Protein AF-A0A317I792-F1 (afdb_monomer_lite)

pLDDT: mean 91.84, std 7.08, range [48.06, 98.19]

Sequence (158 aa):
PFDAKKAPSPDLCFLKFVETANNATTLDQVLPYLPYAQQRVIKEEQQRWSPQSAAETRAQHLKLNPSITADALEFFSEAPYVRELNSLKDISGKIMRVRSIKYTGPNTAVLDVATRNNCRMNGEDYPYSTADVELLGQGNFWMFDKYRDSSMHYKAPQ

Foldseek 3Di:
DFACVQADDQQVLVVVLLVQLQPDPWLVSNLVQADPVVSVVLVVQLVPDDLVVLVVQLVVCCVVPVPDDPVNSCLSSDRSGVNVSVVSNVVSQFFDGWDDWADPDRFKIKTWTKTADADDDPNAGQGIFIKIWMWGG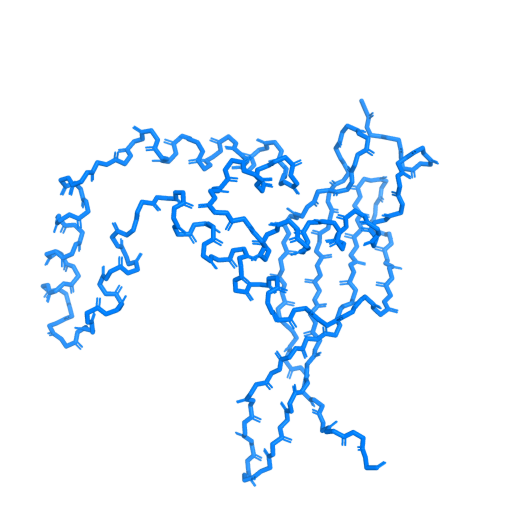DDRYTHTYDIGTDPDTHHDDD

Radius of gyration: 18.28 Å; chains: 1; bounding box: 42×47×41 Å

Structure (mmCIF, N/CA/C/O backbone):
data_AF-A0A317I792-F1
#
_entry.id   AF-A0A317I792-F1
#
loop_
_atom_site.group_PDB
_atom_site.id
_atom_site.type_symbol
_atom_site.label_atom_id
_atom_site.label_alt_id
_atom_site.label_comp_id
_atom_site.label_asym_id
_atom_site.label_entity_id
_atom_site.label_seq_id
_atom_site.pdbx_PDB_ins_code
_atom_site.Cartn_x
_atom_site.Cartn_y
_atom_site.Cartn_z
_atom_site.occupancy
_atom_site.B_iso_or_equiv
_atom_site.auth_seq_id
_atom_site.auth_comp_id
_atom_site.auth_asym_id
_atom_site.auth_atom_id
_atom_site.pdbx_PDB_model_num
ATOM 1 N N . PRO A 1 1 ? -9.572 17.309 12.682 1.00 71.94 1 PRO A N 1
ATOM 2 C CA . PRO A 1 1 ? -9.029 16.339 13.664 1.00 71.94 1 PRO A CA 1
ATOM 3 C C . PRO A 1 1 ? -9.696 14.984 13.415 1.00 71.94 1 PRO A C 1
ATOM 5 O O . PRO A 1 1 ? -10.876 14.996 13.079 1.00 71.94 1 PRO A O 1
ATOM 8 N N . PHE A 1 2 ? -8.966 13.869 13.502 1.00 86.38 2 PHE A N 1
ATOM 9 C CA . PHE A 1 2 ? -9.560 12.533 13.377 1.00 86.38 2 PHE A CA 1
ATOM 10 C C . PHE A 1 2 ? -10.335 12.183 14.654 1.00 86.38 2 PHE A C 1
ATOM 12 O O . PHE A 1 2 ? -9.857 12.463 15.752 1.00 86.38 2 PHE A O 1
ATOM 19 N N . ASP A 1 3 ? -11.526 11.601 14.507 1.00 84.56 3 ASP A N 1
ATOM 20 C CA . ASP A 1 3 ? -12.351 11.131 15.624 1.00 84.56 3 ASP A CA 1
ATOM 21 C C . ASP A 1 3 ? -12.569 9.619 15.500 1.00 84.56 3 ASP A C 1
ATOM 23 O O . ASP A 1 3 ? -13.480 9.153 14.812 1.00 84.56 3 ASP A O 1
ATOM 27 N N . ALA A 1 4 ? -11.722 8.853 16.191 1.00 82.12 4 ALA A N 1
ATOM 28 C CA 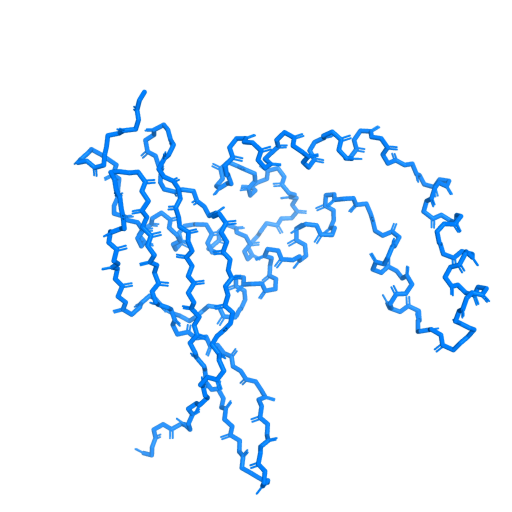. ALA A 1 4 ? -11.731 7.392 16.162 1.00 82.12 4 ALA A CA 1
ATOM 29 C C . ALA A 1 4 ? -13.071 6.775 16.594 1.00 82.12 4 ALA A C 1
ATOM 31 O O . ALA A 1 4 ? -13.377 5.657 16.192 1.00 82.12 4 ALA A O 1
ATOM 32 N N . LYS A 1 5 ? -13.870 7.483 17.407 1.00 82.81 5 LYS A N 1
ATOM 33 C CA . LYS A 1 5 ? -15.168 6.985 17.890 1.00 82.81 5 LYS A CA 1
ATOM 34 C C . LYS A 1 5 ? -16.278 7.136 16.854 1.00 82.81 5 LYS A C 1
ATOM 36 O O . LYS A 1 5 ? -17.288 6.448 16.954 1.00 82.81 5 LYS A O 1
ATOM 41 N N . LYS A 1 6 ? -16.119 8.067 15.909 1.00 87.88 6 LYS A N 1
ATOM 42 C CA . LYS A 1 6 ? -17.096 8.340 14.844 1.00 87.88 6 LYS A CA 1
ATOM 43 C C . LYS A 1 6 ? -16.704 7.724 13.507 1.00 87.88 6 LYS A C 1
ATOM 45 O O . LYS A 1 6 ? -17.570 7.545 12.656 1.00 87.88 6 LYS A O 1
ATOM 50 N N . ALA A 1 7 ? -15.420 7.437 13.309 1.00 90.25 7 ALA A N 1
ATOM 51 C CA . ALA A 1 7 ? -14.948 6.724 12.134 1.00 90.25 7 ALA A CA 1
ATOM 52 C C . ALA A 1 7 ? -15.475 5.274 12.126 1.00 90.25 7 ALA A C 1
ATOM 54 O O . ALA A 1 7 ? -15.637 4.679 13.196 1.00 90.25 7 ALA A O 1
ATOM 55 N N . PRO A 1 8 ? -15.701 4.671 10.943 1.00 93.69 8 PRO A N 1
ATOM 56 C CA . PRO A 1 8 ? -15.876 3.226 10.839 1.00 93.69 8 PRO A CA 1
ATOM 57 C C . PRO A 1 8 ? -14.688 2.484 11.465 1.00 93.69 8 PRO A C 1
ATOM 59 O O . PRO A 1 8 ? -13.599 3.048 11.625 1.00 93.69 8 PRO A O 1
ATOM 62 N N . SER A 1 9 ? -14.878 1.214 11.820 1.00 94.94 9 SER A N 1
ATOM 63 C CA . SER A 1 9 ? -13.792 0.423 12.394 1.00 94.94 9 SER A CA 1
ATOM 64 C C . SER A 1 9 ? -12.630 0.255 11.393 1.00 94.94 9 SER A C 1
ATOM 66 O O . SER A 1 9 ? -12.854 0.263 10.176 1.00 94.94 9 SER A O 1
ATOM 68 N N . PRO A 1 10 ? -11.377 0.130 11.874 1.00 96.19 10 PRO A N 1
ATOM 69 C CA . PRO A 1 10 ? -10.206 0.083 10.999 1.00 96.19 10 PRO A CA 1
ATOM 70 C C . PRO A 1 10 ? -10.244 -1.051 9.965 1.00 96.19 10 PRO A C 1
ATOM 72 O O . PRO A 1 10 ? -9.851 -0.854 8.818 1.00 96.19 10 PRO A O 1
ATOM 75 N N . ASP A 1 11 ? -10.763 -2.218 10.343 1.00 97.25 11 ASP A N 1
ATOM 76 C CA . ASP A 1 11 ? -10.932 -3.379 9.468 1.00 97.25 11 ASP A CA 1
ATOM 77 C C . ASP A 1 11 ? -11.923 -3.119 8.326 1.00 97.25 11 ASP A C 1
ATOM 79 O O . ASP A 1 11 ? -11.629 -3.469 7.186 1.00 97.25 11 ASP A O 1
ATOM 83 N N . LEU A 1 12 ? -13.050 -2.447 8.585 1.00 96.62 12 LEU A N 1
ATOM 84 C CA . LEU A 1 12 ? -14.022 -2.102 7.542 1.00 96.62 12 LEU A CA 1
ATOM 85 C C . LEU A 1 12 ? -13.431 -1.123 6.523 1.00 96.62 12 LEU A C 1
ATOM 87 O O . LEU A 1 12 ? -13.611 -1.296 5.316 1.00 96.62 12 LEU A O 1
ATOM 91 N N . CYS A 1 13 ? -12.704 -0.105 6.993 1.00 96.94 13 CYS A N 1
ATOM 92 C CA . CYS A 1 13 ? -11.995 0.818 6.107 1.00 96.94 13 CYS A CA 1
ATOM 93 C C . CYS A 1 13 ? -10.932 0.092 5.273 1.00 96.94 13 CYS A C 1
ATOM 95 O O . CYS A 1 13 ? -10.852 0.306 4.063 1.00 96.94 13 CYS A O 1
ATOM 97 N N . PHE A 1 14 ? -10.154 -0.791 5.901 1.00 97.81 14 PHE A N 1
ATOM 98 C CA . PHE A 1 14 ? -9.110 -1.548 5.222 1.00 97.81 14 PHE A CA 1
ATOM 99 C C . PHE A 1 14 ? -9.664 -2.531 4.186 1.00 97.81 14 PHE A C 1
ATOM 101 O O . PHE A 1 14 ? -9.155 -2.585 3.073 1.00 97.81 14 PHE A O 1
ATOM 108 N N . LEU A 1 15 ? -10.736 -3.266 4.493 1.00 97.62 15 LEU A N 1
ATOM 109 C CA . LEU A 1 15 ? -11.365 -4.171 3.527 1.00 97.62 15 LEU A CA 1
ATOM 110 C C . LEU A 1 15 ? -11.906 -3.414 2.311 1.00 97.62 15 LEU A C 1
ATOM 112 O O . LEU A 1 15 ? -11.781 -3.895 1.187 1.00 97.62 15 LEU A O 1
ATOM 116 N N . LYS A 1 16 ? -12.428 -2.199 2.513 1.00 97.38 16 LYS A N 1
ATOM 117 C CA . LYS A 1 16 ? -12.850 -1.336 1.407 1.00 97.38 16 LYS A CA 1
ATOM 118 C C . LYS A 1 16 ? -11.672 -0.843 0.562 1.00 97.38 16 LYS A C 1
ATOM 120 O O . LYS A 1 16 ? -11.794 -0.761 -0.660 1.00 97.38 16 LYS A O 1
ATOM 125 N N . PHE A 1 17 ? -10.530 -0.553 1.189 1.00 97.88 17 PHE A N 1
ATOM 126 C CA . PHE A 1 17 ? -9.278 -0.302 0.473 1.00 97.88 17 PHE A CA 1
ATOM 127 C C . PHE A 1 17 ? -8.866 -1.523 -0.362 1.00 97.88 17 PHE A C 1
ATOM 129 O O . PHE A 1 17 ? -8.642 -1.364 -1.556 1.00 97.88 17 PHE A O 1
ATOM 136 N N . VAL A 1 18 ? -8.837 -2.726 0.225 1.00 98.19 18 VAL A N 1
ATOM 137 C CA . VAL A 1 18 ? -8.456 -3.972 -0.468 1.00 98.19 18 VAL A CA 1
ATOM 138 C C . VAL A 1 18 ? -9.360 -4.228 -1.673 1.00 98.19 18 VAL A C 1
ATOM 140 O O . VAL A 1 18 ? -8.875 -4.503 -2.770 1.00 98.19 18 VAL A O 1
ATOM 143 N N . GLU A 1 19 ? -10.677 -4.100 -1.498 1.00 98.12 19 GLU A N 1
ATOM 144 C CA . GLU A 1 19 ? -11.651 -4.229 -2.584 1.00 98.12 19 GLU A CA 1
ATOM 145 C C . GLU A 1 19 ? -11.408 -3.189 -3.684 1.00 98.12 19 GLU A C 1
ATOM 147 O O . GLU A 1 19 ? -11.362 -3.534 -4.867 1.00 98.12 19 GLU A O 1
ATOM 152 N N . THR A 1 20 ? -11.221 -1.922 -3.306 1.00 98.12 20 THR A N 1
ATOM 153 C CA . THR A 1 20 ? -10.991 -0.841 -4.269 1.00 98.12 20 THR A CA 1
ATOM 154 C C . THR A 1 20 ? -9.691 -1.060 -5.033 1.00 98.12 20 THR A C 1
ATOM 156 O O . THR A 1 20 ? -9.695 -0.987 -6.256 1.00 98.12 20 THR A O 1
ATOM 159 N N . ALA A 1 21 ? -8.592 -1.367 -4.343 1.00 97.81 21 ALA A N 1
ATOM 160 C CA . ALA A 1 21 ? -7.289 -1.593 -4.952 1.00 97.81 21 ALA A CA 1
ATOM 161 C C . ALA A 1 21 ? -7.329 -2.767 -5.939 1.00 97.81 21 ALA A C 1
ATOM 163 O O . ALA A 1 21 ? -6.916 -2.603 -7.085 1.00 97.81 21 ALA A O 1
ATOM 164 N N . ASN A 1 22 ? -7.912 -3.908 -5.554 1.00 97.50 22 ASN A N 1
ATOM 165 C CA . ASN A 1 22 ? -8.036 -5.075 -6.434 1.00 97.50 22 ASN A CA 1
ATOM 166 C C . ASN A 1 22 ? -8.783 -4.756 -7.741 1.00 97.50 22 ASN A C 1
ATOM 168 O O . ASN A 1 22 ? -8.387 -5.226 -8.810 1.00 97.50 22 ASN A O 1
ATOM 172 N N . ASN A 1 23 ? -9.821 -3.920 -7.668 1.00 97.94 23 ASN A N 1
ATOM 173 C CA . ASN A 1 23 ? -10.655 -3.555 -8.815 1.00 97.94 23 ASN A CA 1
ATOM 174 C C . ASN A 1 23 ? -10.194 -2.287 -9.549 1.00 97.94 23 ASN A C 1
ATOM 176 O O . ASN A 1 23 ? -10.723 -1.972 -10.615 1.00 97.94 23 ASN A O 1
ATOM 180 N N . ALA A 1 24 ? -9.224 -1.551 -9.006 1.00 97.88 24 ALA A N 1
ATOM 181 C CA . ALA A 1 24 ? -8.819 -0.275 -9.564 1.00 97.88 24 ALA A CA 1
ATOM 182 C C . ALA A 1 24 ? -8.121 -0.439 -10.921 1.00 97.88 24 ALA A C 1
ATOM 184 O O . ALA A 1 24 ? -7.232 -1.279 -11.111 1.00 97.88 24 ALA A O 1
ATOM 185 N N . THR A 1 25 ? -8.517 0.414 -11.860 1.00 97.19 25 THR A N 1
ATOM 186 C CA . THR A 1 25 ? -7.893 0.590 -13.175 1.00 97.19 25 THR A CA 1
ATOM 187 C C . THR A 1 25 ? -6.945 1.785 -13.196 1.00 97.19 25 THR A C 1
ATOM 189 O O . THR A 1 25 ? -6.092 1.869 -14.073 1.00 97.19 25 THR A O 1
ATOM 192 N N . THR A 1 26 ? -7.089 2.719 -12.251 1.00 96.88 26 THR A N 1
ATOM 193 C CA . THR A 1 26 ? -6.213 3.889 -12.108 1.00 96.88 26 THR A CA 1
ATOM 194 C C . THR A 1 26 ? -5.867 4.130 -10.643 1.00 96.88 26 THR A C 1
ATOM 196 O O . THR A 1 26 ? -6.648 3.809 -9.747 1.00 96.88 26 THR A O 1
ATOM 199 N N . LEU A 1 27 ? -4.705 4.742 -10.385 1.00 97.25 27 LEU A N 1
ATOM 200 C CA . LEU A 1 27 ? -4.301 5.061 -9.016 1.00 97.25 27 LEU A CA 1
ATOM 201 C C . LEU A 1 27 ? -5.260 6.058 -8.346 1.00 97.25 27 LEU A C 1
ATOM 203 O O . LEU A 1 27 ? -5.499 5.953 -7.147 1.00 97.25 27 LEU A O 1
ATOM 207 N N . ASP A 1 28 ? -5.867 6.976 -9.105 1.00 97.62 28 ASP A N 1
ATOM 208 C CA . ASP A 1 28 ? -6.804 7.974 -8.568 1.00 97.62 28 ASP A CA 1
ATOM 209 C C . ASP A 1 28 ? -8.015 7.352 -7.853 1.00 97.62 28 ASP A C 1
ATOM 211 O O . ASP A 1 28 ? -8.565 7.966 -6.941 1.00 97.62 28 ASP A O 1
ATOM 215 N N . GLN A 1 29 ? -8.408 6.124 -8.211 1.00 98.00 29 GLN A N 1
ATOM 216 C CA . GLN A 1 29 ? -9.463 5.382 -7.510 1.00 98.00 29 GLN A CA 1
ATOM 217 C C . GLN A 1 29 ? -9.025 4.925 -6.109 1.00 98.00 29 GLN A C 1
ATOM 219 O O . GLN A 1 29 ? -9.860 4.810 -5.212 1.00 98.00 29 GLN A O 1
ATOM 224 N N . VAL A 1 30 ? -7.725 4.687 -5.909 1.00 97.56 30 VAL A N 1
ATOM 225 C CA . VAL A 1 30 ? -7.142 4.167 -4.661 1.00 97.56 30 VAL A CA 1
ATOM 226 C C . VAL A 1 30 ? -6.588 5.285 -3.774 1.00 97.56 30 VAL A C 1
ATOM 228 O O . VAL A 1 30 ? -6.645 5.165 -2.552 1.00 97.56 30 VAL A O 1
ATOM 231 N N . LEU A 1 31 ? -6.118 6.399 -4.355 1.00 96.81 31 LEU A N 1
ATOM 232 C CA . LEU A 1 31 ? -5.547 7.536 -3.616 1.00 96.81 31 LEU A CA 1
ATOM 233 C C . LEU A 1 31 ? -6.362 7.978 -2.385 1.00 96.81 31 LEU A C 1
ATOM 235 O O . LEU A 1 31 ? -5.733 8.236 -1.359 1.00 96.81 31 LEU A O 1
ATOM 239 N N . PRO A 1 32 ? -7.712 8.049 -2.413 1.00 96.75 32 PRO A N 1
ATOM 240 C CA . PRO A 1 32 ? -8.501 8.468 -1.252 1.00 96.75 32 PRO A CA 1
ATOM 241 C C . PRO A 1 32 ? -8.346 7.585 -0.008 1.00 96.75 32 PRO A C 1
ATOM 243 O O . PRO A 1 32 ? -8.720 8.021 1.077 1.00 96.75 32 PRO A O 1
ATOM 246 N N . TYR A 1 33 ? -7.814 6.370 -0.160 1.00 97.19 33 TYR A N 1
ATOM 247 C CA . TYR A 1 33 ? -7.571 5.418 0.924 1.00 97.19 33 TYR A CA 1
ATOM 248 C C . TYR A 1 33 ? -6.136 5.473 1.467 1.00 97.19 33 TYR A C 1
ATOM 250 O O . TYR A 1 33 ? -5.812 4.734 2.395 1.00 97.19 33 TYR A O 1
ATOM 258 N N . LEU A 1 34 ? -5.282 6.336 0.910 1.00 97.56 34 LEU A N 1
ATOM 259 C CA . LEU A 1 34 ? -3.913 6.568 1.368 1.00 97.56 34 LEU A CA 1
ATOM 260 C C . LEU A 1 34 ? -3.829 7.862 2.199 1.00 97.56 34 LEU A C 1
ATOM 262 O O . LEU A 1 34 ? -4.599 8.798 1.960 1.00 97.56 34 LEU A O 1
ATOM 266 N N . PRO A 1 35 ? -2.870 7.987 3.132 1.00 97.25 35 PRO A N 1
ATOM 267 C CA . PRO A 1 35 ? -2.600 9.228 3.843 1.00 97.25 35 PRO A CA 1
ATOM 268 C C . PRO A 1 35 ? -2.336 10.415 2.907 1.00 97.25 35 PRO A C 1
ATOM 270 O O . PRO A 1 35 ? -1.618 10.293 1.915 1.00 97.25 35 PRO A O 1
ATOM 273 N N . TYR A 1 36 ? -2.816 11.611 3.265 1.00 95.81 36 TYR A N 1
ATOM 274 C CA . TYR A 1 36 ? -2.642 12.822 2.444 1.00 95.81 36 TYR A CA 1
ATOM 275 C C . TYR A 1 36 ? -1.180 13.141 2.109 1.00 95.81 36 TYR A C 1
ATOM 277 O O . TYR A 1 36 ? -0.883 13.635 1.021 1.00 95.81 36 TYR A O 1
ATOM 285 N N . ALA A 1 37 ? -0.260 12.858 3.035 1.00 96.00 37 ALA A N 1
ATOM 286 C CA . ALA A 1 37 ? 1.167 13.057 2.812 1.00 96.00 37 ALA A CA 1
ATOM 287 C C . ALA A 1 37 ? 1.695 12.145 1.693 1.00 96.00 37 ALA A C 1
ATOM 289 O O . ALA A 1 37 ? 2.393 12.630 0.805 1.00 96.00 37 ALA A O 1
ATOM 290 N N . GLN A 1 38 ? 1.307 10.866 1.695 1.00 96.56 38 GLN A N 1
ATOM 291 C CA . GLN A 1 38 ? 1.681 9.907 0.656 1.00 96.56 38 GLN A CA 1
ATOM 292 C C . GLN A 1 38 ? 1.050 10.282 -0.689 1.00 96.56 38 GLN A C 1
ATOM 294 O O . GLN A 1 38 ? 1.753 10.340 -1.694 1.00 96.56 38 GLN A O 1
ATOM 299 N N . GLN A 1 39 ? -0.238 10.652 -0.706 1.00 97.12 39 GLN A N 1
ATOM 300 C CA . GLN A 1 39 ? -0.900 11.130 -1.925 1.00 97.12 39 GLN A CA 1
ATOM 301 C C . GLN A 1 39 ? -0.155 12.312 -2.561 1.00 97.12 39 GLN A C 1
ATOM 303 O O . GLN A 1 39 ? -0.017 12.372 -3.781 1.00 97.12 39 GLN A O 1
ATOM 308 N N . ARG A 1 40 ? 0.315 13.267 -1.745 1.00 97.19 40 ARG A N 1
ATOM 309 C CA . ARG A 1 40 ? 1.082 14.421 -2.226 1.00 97.19 40 ARG A CA 1
ATOM 310 C C . ARG A 1 40 ? 2.413 13.991 -2.840 1.00 97.19 40 ARG A C 1
ATOM 312 O O . ARG A 1 40 ? 2.713 14.428 -3.944 1.00 97.19 40 ARG A O 1
ATOM 319 N N . VAL A 1 41 ? 3.166 13.123 -2.162 1.00 96.88 41 VAL A N 1
ATOM 320 C CA . VAL A 1 41 ? 4.455 12.617 -2.665 1.00 96.88 41 VAL A CA 1
ATOM 321 C C . VAL A 1 41 ? 4.276 11.918 -4.012 1.00 96.88 41 VAL A C 1
ATOM 323 O O . VAL A 1 41 ? 4.951 12.278 -4.971 1.00 96.88 41 VAL A O 1
ATOM 326 N N . ILE A 1 42 ? 3.309 11.005 -4.130 1.00 96.06 42 ILE A N 1
ATOM 327 C CA . ILE A 1 42 ? 3.068 10.272 -5.383 1.00 96.06 42 ILE A CA 1
ATOM 328 C C . ILE A 1 42 ? 2.676 11.225 -6.524 1.00 96.06 42 ILE A C 1
ATOM 330 O O . ILE A 1 42 ? 3.154 11.088 -7.650 1.00 96.06 42 ILE A O 1
ATOM 334 N N . LYS A 1 43 ? 1.831 12.226 -6.242 1.00 96.69 43 LYS A N 1
ATOM 335 C CA . LYS A 1 43 ? 1.447 13.255 -7.224 1.00 96.69 43 LYS A CA 1
ATOM 336 C C . LYS A 1 43 ? 2.641 14.084 -7.686 1.00 96.69 43 LYS A C 1
ATOM 338 O O . LYS A 1 43 ? 2.779 14.330 -8.881 1.00 96.69 43 LYS A O 1
ATO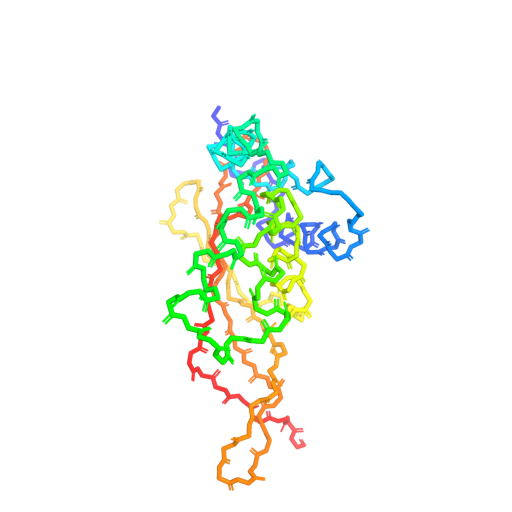M 343 N N . GLU A 1 44 ? 3.499 14.507 -6.763 1.00 96.12 44 GLU A N 1
ATOM 344 C CA . GLU A 1 44 ? 4.709 15.268 -7.084 1.00 96.12 44 GLU A CA 1
ATOM 345 C C . GLU A 1 44 ? 5.701 14.436 -7.908 1.00 96.12 44 GLU A C 1
ATOM 347 O O . GLU A 1 44 ? 6.260 14.942 -8.881 1.00 96.12 44 GLU A O 1
ATOM 352 N N . GLU A 1 45 ? 5.891 13.156 -7.573 1.00 93.31 45 GLU A N 1
ATOM 353 C CA . GLU A 1 45 ? 6.714 12.236 -8.366 1.00 93.31 45 GLU A CA 1
ATOM 354 C C . GLU A 1 45 ? 6.162 12.070 -9.782 1.00 93.31 45 GLU A C 1
ATOM 356 O O . GLU A 1 45 ? 6.905 12.196 -10.756 1.00 93.31 45 GLU A O 1
ATOM 361 N N . GLN A 1 46 ? 4.852 11.849 -9.913 1.00 94.00 46 GLN A N 1
ATOM 362 C CA . GLN A 1 46 ? 4.201 11.690 -11.210 1.00 94.00 46 GLN A CA 1
ATOM 363 C C . GLN A 1 46 ? 4.318 12.943 -12.083 1.00 94.00 46 GLN A C 1
ATOM 365 O O . GLN A 1 46 ? 4.502 12.824 -13.291 1.00 94.00 46 GLN A O 1
ATOM 370 N N . GLN A 1 47 ? 4.230 14.139 -11.494 1.00 93.62 47 GLN A N 1
ATOM 371 C CA . GLN A 1 47 ? 4.394 15.402 -12.222 1.00 93.62 47 GLN A CA 1
ATOM 372 C C . GLN A 1 47 ? 5.820 15.611 -12.741 1.00 93.62 47 GLN A C 1
ATOM 374 O O . GLN A 1 47 ? 6.008 16.267 -13.763 1.00 93.62 47 GLN A O 1
ATOM 379 N N . ARG A 1 48 ? 6.824 15.079 -12.037 1.00 91.00 48 ARG A N 1
ATOM 380 C CA . ARG A 1 48 ? 8.236 15.165 -12.437 1.00 91.00 48 ARG A CA 1
ATOM 381 C C . ARG A 1 48 ? 8.643 14.065 -13.413 1.00 91.00 48 ARG A C 1
ATOM 383 O O . ARG A 1 48 ? 9.678 14.191 -14.065 1.00 91.00 48 ARG A O 1
ATOM 390 N N . TRP A 1 49 ? 7.869 12.987 -13.497 1.00 91.44 49 TRP A N 1
ATOM 391 C CA . TRP A 1 49 ? 8.161 11.870 -14.382 1.00 91.44 49 TRP A CA 1
ATOM 392 C C . TRP A 1 49 ? 7.985 12.261 -15.852 1.00 91.44 49 TRP A C 1
ATOM 394 O O . TRP A 1 49 ? 7.009 12.907 -16.232 1.00 91.44 49 TRP A O 1
ATOM 404 N N . SER A 1 50 ? 8.917 11.816 -16.695 1.00 89.06 50 SER A N 1
ATOM 405 C CA . SER A 1 50 ? 8.818 11.956 -18.148 1.00 89.06 50 SER A CA 1
ATOM 406 C C . SER A 1 50 ? 9.172 10.645 -18.860 1.00 89.06 50 SER A C 1
ATOM 408 O O . SER A 1 50 ? 10.055 9.913 -18.399 1.00 89.06 50 SER A O 1
ATOM 410 N N . PRO A 1 51 ? 8.579 10.359 -20.033 1.00 84.44 51 PRO A N 1
ATOM 411 C CA . PRO A 1 51 ? 8.954 9.190 -20.833 1.00 84.44 51 PRO A CA 1
ATOM 412 C C . PRO A 1 51 ? 10.445 9.153 -21.211 1.00 84.44 51 PRO A C 1
ATOM 414 O O . PRO A 1 51 ? 11.028 8.081 -21.347 1.00 84.44 51 PRO A O 1
ATOM 417 N N . GLN A 1 52 ? 11.076 10.322 -21.351 1.00 85.94 52 GLN A N 1
ATOM 418 C CA . GLN A 1 52 ? 12.510 10.447 -21.630 1.00 85.94 52 GLN A CA 1
ATOM 419 C C . GLN A 1 52 ? 13.347 9.955 -20.446 1.00 85.94 52 GLN A C 1
ATOM 421 O O . GLN A 1 52 ? 14.220 9.110 -20.632 1.00 85.94 52 GLN A O 1
ATOM 426 N N . SER A 1 53 ? 13.007 10.382 -19.224 1.00 83.06 53 SER A N 1
ATOM 427 C CA . SER A 1 53 ? 13.680 9.900 -18.011 1.00 83.06 53 SER A CA 1
ATOM 428 C C . SER A 1 53 ? 13.551 8.382 -17.837 1.00 83.06 53 SER A C 1
ATOM 430 O O . SER A 1 53 ? 14.517 7.726 -17.467 1.00 83.06 53 SER A O 1
ATOM 432 N N . ALA A 1 54 ? 12.408 7.792 -18.204 1.00 84.31 54 ALA A N 1
ATOM 433 C CA . ALA A 1 54 ? 12.214 6.343 -18.160 1.00 84.31 54 ALA A CA 1
ATOM 434 C C . ALA A 1 54 ? 13.157 5.590 -19.119 1.00 84.31 54 ALA A C 1
ATOM 436 O O . ALA A 1 54 ? 13.722 4.557 -18.753 1.00 84.31 54 ALA A O 1
ATOM 437 N N . ALA A 1 55 ? 13.363 6.108 -20.335 1.00 85.62 55 ALA A N 1
ATOM 438 C CA . ALA A 1 55 ? 14.298 5.525 -21.298 1.00 85.62 55 ALA A CA 1
ATOM 439 C C . ALA A 1 55 ? 15.757 5.631 -20.820 1.00 85.62 55 ALA A C 1
ATOM 441 O O . ALA A 1 55 ? 16.517 4.668 -20.941 1.00 85.62 55 ALA A O 1
ATOM 442 N N . GLU A 1 56 ? 16.133 6.767 -20.228 1.00 86.81 56 GLU A N 1
ATOM 443 C CA . GLU A 1 56 ? 17.452 6.969 -19.618 1.00 86.81 56 GLU A CA 1
ATOM 444 C C . GLU A 1 56 ? 17.684 6.003 -18.450 1.00 86.81 56 GLU A C 1
ATOM 446 O O . GLU A 1 56 ? 18.727 5.349 -18.392 1.00 86.81 56 GLU A O 1
ATOM 451 N N . THR A 1 57 ? 16.690 5.831 -17.573 1.00 86.06 57 THR A N 1
ATOM 452 C CA . THR A 1 57 ? 16.729 4.855 -16.478 1.00 86.06 57 THR A CA 1
ATOM 453 C C . THR A 1 57 ? 16.917 3.433 -17.009 1.00 86.06 57 THR A C 1
ATOM 455 O O . THR A 1 57 ? 17.808 2.724 -16.537 1.00 86.06 57 THR A O 1
ATOM 458 N N . ARG A 1 58 ? 16.171 3.018 -18.047 1.00 87.69 58 ARG A N 1
ATOM 459 C CA . ARG A 1 58 ? 16.370 1.702 -18.691 1.00 87.69 58 ARG A CA 1
ATOM 460 C C . ARG A 1 58 ? 17.793 1.536 -19.219 1.00 87.69 58 ARG A C 1
ATOM 462 O O . ARG A 1 58 ? 18.430 0.521 -18.944 1.00 87.69 58 ARG A O 1
ATOM 469 N N . ALA A 1 59 ? 18.304 2.527 -19.950 1.00 88.38 59 ALA A N 1
ATOM 470 C CA . ALA A 1 59 ? 19.654 2.490 -20.507 1.00 88.38 59 ALA A CA 1
ATOM 471 C C . ALA A 1 59 ? 20.728 2.410 -19.408 1.00 88.38 59 ALA A C 1
ATOM 473 O O . ALA A 1 59 ? 21.695 1.656 -19.532 1.00 88.38 59 ALA A O 1
ATOM 474 N N . GLN A 1 60 ? 20.543 3.143 -18.308 1.00 90.19 60 GLN A N 1
ATOM 475 C CA . GLN A 1 60 ? 21.442 3.107 -17.161 1.00 90.19 60 GLN A CA 1
ATOM 476 C C . GLN A 1 60 ? 21.435 1.736 -16.472 1.00 90.19 60 GLN A C 1
ATOM 478 O O . GLN A 1 60 ? 22.507 1.194 -16.201 1.00 90.19 60 GLN A O 1
ATOM 483 N N . HIS A 1 61 ? 20.262 1.144 -16.230 1.00 89.88 61 HIS A N 1
ATOM 484 C CA . HIS A 1 61 ? 20.163 -0.185 -15.624 1.00 89.88 61 HIS A CA 1
ATOM 485 C C . HIS A 1 61 ? 20.746 -1.282 -16.518 1.00 89.88 61 HIS A C 1
ATOM 487 O O . HIS A 1 61 ? 21.481 -2.125 -16.013 1.00 89.88 61 HIS A O 1
ATOM 493 N N . LEU A 1 62 ? 20.514 -1.229 -17.834 1.00 91.81 62 LEU A N 1
ATOM 494 C CA . LEU A 1 62 ? 21.157 -2.124 -18.805 1.00 91.81 62 LEU A CA 1
ATOM 495 C C . LEU A 1 62 ? 22.684 -2.001 -18.784 1.00 91.81 62 LEU A C 1
ATOM 497 O O . LEU A 1 62 ? 23.391 -3.002 -18.865 1.00 91.81 62 LEU A O 1
ATOM 501 N N . LYS A 1 63 ? 23.210 -0.778 -18.652 1.00 92.56 63 LYS A N 1
ATOM 502 C CA . LYS A 1 63 ? 24.657 -0.545 -18.571 1.00 92.56 63 LYS A CA 1
ATOM 503 C C . LYS A 1 63 ? 25.262 -1.107 -17.282 1.00 92.56 63 LYS A C 1
ATOM 505 O O . LYS A 1 63 ? 26.370 -1.633 -17.316 1.00 92.56 63 LYS A O 1
ATOM 510 N N . LEU A 1 64 ? 24.564 -0.962 -16.154 1.00 92.81 64 LEU A N 1
ATOM 511 C CA . LEU A 1 64 ? 25.026 -1.437 -14.845 1.00 92.81 64 LEU A CA 1
ATOM 512 C C . LEU A 1 64 ? 24.856 -2.950 -14.675 1.00 92.81 64 LEU A C 1
ATOM 514 O O . LEU A 1 64 ? 25.676 -3.587 -14.019 1.00 92.81 64 LEU A O 1
ATOM 518 N N . ASN A 1 65 ? 23.806 -3.518 -15.262 1.00 92.19 65 ASN A N 1
ATOM 519 C CA . ASN A 1 65 ? 23.502 -4.938 -15.212 1.00 92.19 65 ASN A CA 1
ATOM 520 C C . ASN A 1 65 ? 23.026 -5.429 -16.592 1.00 92.19 65 ASN A C 1
ATOM 522 O O . ASN A 1 65 ? 21.823 -5.455 -16.847 1.00 92.19 65 ASN A O 1
ATOM 526 N N . PRO A 1 66 ? 23.943 -5.853 -17.480 1.00 91.00 66 PRO A N 1
ATOM 527 C CA . PRO A 1 66 ? 23.585 -6.301 -18.828 1.00 91.00 66 PRO A CA 1
ATOM 528 C C . PRO A 1 66 ? 22.692 -7.548 -18.878 1.00 91.00 66 PRO A C 1
ATOM 530 O O . PRO A 1 66 ? 22.089 -7.812 -19.913 1.00 91.00 66 PRO A O 1
ATOM 533 N N . SER A 1 67 ? 22.609 -8.321 -17.789 1.00 93.06 67 SER A N 1
ATOM 534 C CA . SER A 1 67 ? 21.749 -9.506 -17.681 1.00 93.06 67 SER A CA 1
ATOM 535 C C . SER A 1 67 ? 20.404 -9.227 -17.002 1.00 93.06 67 SER A C 1
ATOM 537 O O . SER A 1 67 ? 19.673 -10.167 -16.686 1.00 93.06 67 SER A O 1
ATOM 539 N N . ILE A 1 68 ? 20.059 -7.957 -16.762 1.00 91.06 68 ILE A N 1
ATOM 540 C CA . ILE A 1 68 ? 18.745 -7.578 -16.237 1.00 91.06 68 ILE A CA 1
ATOM 541 C C . ILE A 1 68 ? 17.626 -8.039 -17.187 1.00 91.06 68 ILE A C 1
ATOM 543 O O . ILE A 1 68 ? 17.740 -7.944 -18.410 1.00 91.06 68 ILE A O 1
ATOM 547 N N . THR A 1 69 ? 16.534 -8.554 -16.624 1.00 90.88 69 THR A N 1
ATOM 548 C CA . THR A 1 69 ? 15.387 -9.022 -17.409 1.00 90.88 69 THR A CA 1
ATOM 549 C C . THR A 1 69 ? 14.558 -7.852 -17.939 1.00 90.88 69 THR A C 1
ATOM 551 O O . THR A 1 69 ? 14.576 -6.753 -17.378 1.00 90.88 69 THR A O 1
ATOM 554 N N . ALA A 1 70 ? 13.799 -8.096 -19.012 1.00 86.06 70 ALA A N 1
ATOM 555 C CA . ALA A 1 70 ? 12.874 -7.110 -19.570 1.00 86.06 70 ALA A CA 1
ATOM 556 C C . ALA A 1 70 ? 11.838 -6.650 -18.529 1.00 86.06 70 ALA A C 1
ATOM 558 O O . ALA A 1 70 ? 11.651 -5.450 -18.361 1.00 86.06 70 ALA A O 1
ATOM 559 N N . ASP A 1 71 ? 11.268 -7.586 -17.766 1.00 82.81 71 ASP A N 1
ATOM 560 C CA . ASP A 1 71 ? 10.276 -7.291 -16.724 1.00 82.81 71 ASP A CA 1
ATOM 561 C C . ASP A 1 71 ? 10.851 -6.396 -15.615 1.00 82.81 71 ASP A C 1
ATOM 563 O O . ASP A 1 71 ? 10.218 -5.438 -15.175 1.00 82.81 71 ASP A O 1
ATOM 567 N N . ALA A 1 72 ? 12.090 -6.660 -15.183 1.00 83.44 72 ALA A N 1
ATOM 568 C CA . ALA A 1 72 ? 12.750 -5.828 -14.182 1.00 83.44 72 ALA A CA 1
ATOM 569 C C . ALA A 1 72 ? 13.046 -4.423 -14.731 1.00 83.44 72 ALA A C 1
ATOM 571 O O . ALA A 1 72 ? 12.845 -3.430 -14.034 1.00 83.44 72 ALA A O 1
ATOM 572 N N . LEU A 1 73 ? 13.490 -4.320 -15.988 1.00 84.00 73 LEU A N 1
ATOM 573 C CA . LEU A 1 73 ? 13.693 -3.029 -16.652 1.00 84.00 73 LEU A CA 1
ATOM 574 C C . LEU A 1 73 ? 12.403 -2.233 -16.796 1.00 84.00 73 LEU A C 1
ATOM 576 O O . LEU A 1 73 ? 12.422 -1.011 -16.638 1.00 84.00 73 LEU A O 1
ATOM 580 N N . GLU A 1 74 ? 11.305 -2.908 -17.122 1.00 84.88 74 GLU A N 1
ATOM 581 C CA . GLU A 1 74 ? 9.997 -2.286 -17.221 1.00 84.88 74 GLU A CA 1
ATOM 582 C C . GLU A 1 74 ? 9.601 -1.697 -15.871 1.00 84.88 74 GLU A C 1
ATOM 584 O O . GLU A 1 74 ? 9.421 -0.482 -15.798 1.00 84.88 74 GLU A O 1
ATOM 589 N N . PHE A 1 75 ? 9.651 -2.492 -14.799 1.00 81.00 75 PHE A N 1
ATOM 590 C CA . PHE A 1 75 ? 9.361 -2.050 -13.434 1.00 81.00 75 PHE A CA 1
ATOM 591 C C . PHE A 1 75 ? 10.153 -0.798 -13.011 1.00 81.00 75 PHE A C 1
ATOM 593 O O . PHE A 1 75 ? 9.580 0.158 -12.487 1.00 81.00 75 PHE A O 1
ATOM 600 N N . PHE A 1 76 ? 11.464 -0.743 -13.282 1.00 80.06 76 PHE A N 1
ATOM 601 C CA . PHE A 1 76 ? 12.293 0.424 -12.926 1.00 80.06 76 PHE A CA 1
ATOM 602 C C . PHE A 1 76 ? 11.969 1.692 -13.724 1.00 80.06 76 PHE A C 1
ATOM 604 O O . PHE A 1 76 ? 12.375 2.788 -13.343 1.00 80.06 76 PHE A O 1
ATOM 611 N N . SER A 1 77 ? 11.245 1.552 -14.827 1.00 84.88 77 SER A N 1
ATOM 612 C CA . SER A 1 77 ? 10.920 2.632 -15.758 1.00 84.88 77 SER A CA 1
ATOM 613 C C . SER A 1 77 ? 9.437 3.005 -15.781 1.00 84.88 77 SER A C 1
ATOM 615 O O . SER A 1 77 ? 9.051 3.928 -16.502 1.00 84.88 77 SER A O 1
ATOM 617 N N . GLU A 1 78 ? 8.607 2.287 -15.021 1.00 88.19 78 GLU A N 1
ATOM 618 C CA . GLU A 1 78 ? 7.177 2.550 -14.922 1.00 88.19 78 GLU A CA 1
ATOM 619 C C . GLU A 1 78 ? 6.913 3.967 -14.405 1.00 88.19 78 GLU A C 1
ATOM 621 O O . GLU A 1 78 ? 7.636 4.511 -13.562 1.00 88.19 78 GLU A O 1
ATOM 626 N N . ALA A 1 79 ? 5.832 4.569 -14.903 1.00 91.69 79 ALA A N 1
ATOM 627 C CA . ALA A 1 79 ? 5.332 5.812 -14.340 1.00 91.69 79 ALA A CA 1
ATOM 628 C C . ALA A 1 79 ? 4.976 5.604 -12.853 1.00 91.69 79 ALA A C 1
ATOM 630 O O . ALA A 1 79 ? 4.395 4.565 -12.521 1.00 91.69 79 ALA A O 1
ATOM 631 N N . PRO A 1 80 ? 5.254 6.576 -11.960 1.00 92.81 80 PRO A N 1
ATOM 632 C CA . PRO A 1 80 ? 4.973 6.459 -10.529 1.00 92.81 80 PRO A CA 1
ATOM 633 C C . PRO A 1 80 ? 3.551 5.990 -10.213 1.00 92.81 80 PRO A C 1
ATOM 635 O O . PRO A 1 80 ? 3.369 5.141 -9.347 1.00 92.81 80 PRO A O 1
ATOM 638 N N . TYR A 1 81 ? 2.550 6.472 -10.955 1.00 95.31 81 TYR A N 1
ATOM 639 C CA . TYR A 1 81 ? 1.162 6.042 -10.778 1.00 95.31 81 TYR A CA 1
ATOM 640 C C . TYR A 1 81 ? 0.933 4.560 -11.087 1.00 95.31 81 TYR A C 1
ATOM 642 O O . TYR A 1 81 ? 0.176 3.900 -10.378 1.00 95.31 81 TYR A O 1
ATOM 650 N N . VAL A 1 82 ? 1.565 4.043 -12.144 1.00 94.50 82 VAL A N 1
ATOM 651 C CA . VAL A 1 82 ? 1.448 2.635 -12.549 1.00 94.50 82 VAL A CA 1
ATOM 652 C C . VAL A 1 82 ? 2.140 1.751 -11.520 1.00 94.50 82 VAL A C 1
ATOM 654 O O . VAL A 1 82 ? 1.521 0.827 -10.998 1.00 94.50 82 VAL A O 1
ATOM 657 N N . ARG A 1 83 ? 3.372 2.110 -11.150 1.00 93.56 83 ARG A N 1
ATOM 658 C CA . ARG A 1 83 ? 4.166 1.392 -10.151 1.00 93.56 83 ARG A CA 1
ATOM 659 C C . ARG A 1 83 ? 3.448 1.301 -8.807 1.00 93.56 83 ARG A C 1
ATOM 661 O O . ARG A 1 83 ? 3.360 0.224 -8.221 1.00 93.56 83 ARG A O 1
ATOM 668 N N . GLU A 1 84 ? 2.916 2.421 -8.320 1.00 95.69 84 GLU A N 1
ATOM 669 C CA . GLU A 1 84 ? 2.210 2.454 -7.037 1.00 95.69 84 GLU A CA 1
ATOM 670 C C . GLU A 1 84 ? 0.901 1.656 -7.097 1.00 95.69 84 GLU A C 1
ATOM 672 O O . GLU A 1 84 ? 0.607 0.891 -6.181 1.00 95.69 84 GLU A O 1
ATOM 677 N N . LEU A 1 85 ? 0.133 1.762 -8.191 1.00 97.06 85 LEU A N 1
ATOM 678 C CA . LEU A 1 85 ? -1.077 0.957 -8.372 1.00 97.06 85 LEU A CA 1
ATOM 679 C C . LEU A 1 85 ? -0.749 -0.542 -8.373 1.00 97.06 85 LEU A C 1
ATOM 681 O O . LEU A 1 85 ? -1.419 -1.307 -7.682 1.00 97.06 85 LEU A O 1
ATOM 685 N N . ASN A 1 86 ? 0.289 -0.955 -9.104 1.00 95.06 86 ASN A N 1
ATOM 686 C CA . ASN A 1 86 ? 0.750 -2.342 -9.153 1.00 95.06 86 ASN A CA 1
ATOM 687 C C . ASN A 1 86 ? 1.162 -2.845 -7.762 1.00 95.06 86 ASN A C 1
ATOM 689 O O . ASN A 1 86 ? 0.737 -3.925 -7.355 1.00 95.06 86 ASN A O 1
ATOM 693 N N . SER A 1 87 ? 1.908 -2.038 -7.003 1.00 94.81 87 SER A N 1
ATOM 694 C CA . SER A 1 87 ? 2.301 -2.343 -5.620 1.00 94.81 87 SER A CA 1
ATOM 695 C C . SER A 1 87 ? 1.088 -2.538 -4.699 1.00 94.81 87 SER A C 1
ATOM 697 O O . SER A 1 87 ? 0.969 -3.557 -4.017 1.00 94.81 87 SER A O 1
ATOM 699 N N . LEU A 1 88 ? 0.125 -1.610 -4.720 1.00 97.38 88 LEU A N 1
ATOM 700 C CA . LEU A 1 88 ? -1.082 -1.698 -3.889 1.00 97.38 88 LEU A CA 1
ATOM 701 C C . LEU A 1 88 ? -1.973 -2.885 -4.284 1.00 97.38 88 LEU A C 1
ATOM 703 O O . LEU A 1 88 ? -2.603 -3.490 -3.411 1.00 97.38 88 LEU A O 1
ATOM 707 N N . LYS A 1 89 ? -2.009 -3.246 -5.573 1.00 97.25 89 LYS A N 1
ATOM 708 C CA . LYS A 1 89 ? -2.707 -4.441 -6.074 1.00 97.25 89 LYS A CA 1
ATOM 709 C C . LYS A 1 89 ? -2.023 -5.731 -5.648 1.00 97.25 89 LYS A C 1
ATOM 711 O O . LYS A 1 89 ? -2.717 -6.649 -5.225 1.00 97.25 89 LYS A O 1
ATOM 716 N N . ASP A 1 90 ? -0.695 -5.794 -5.702 1.00 94.75 90 ASP A N 1
ATOM 717 C CA . ASP A 1 90 ? 0.066 -6.946 -5.211 1.00 94.75 90 ASP A CA 1
ATOM 718 C C . ASP A 1 90 ? -0.183 -7.173 -3.713 1.00 94.75 90 ASP A C 1
ATOM 720 O O . ASP A 1 90 ? -0.545 -8.276 -3.299 1.00 94.75 90 ASP A O 1
ATOM 724 N N . ILE A 1 91 ? -0.107 -6.110 -2.906 1.00 96.19 91 ILE A N 1
ATOM 725 C CA . ILE A 1 91 ? -0.430 -6.169 -1.474 1.00 96.19 91 ILE A CA 1
ATOM 726 C C . ILE A 1 91 ? -1.874 -6.646 -1.271 1.00 96.19 91 ILE A C 1
ATOM 728 O O . ILE A 1 91 ? -2.112 -7.615 -0.551 1.00 96.19 91 ILE A O 1
ATOM 732 N N . SER A 1 92 ? -2.843 -6.005 -1.928 1.00 97.06 92 SER A N 1
ATOM 733 C CA . SER A 1 92 ? -4.272 -6.305 -1.754 1.00 97.06 92 SER A CA 1
ATOM 734 C C . SER A 1 92 ? -4.652 -7.709 -2.229 1.00 97.06 92 SER A C 1
ATOM 736 O O . SER A 1 92 ? -5.512 -8.348 -1.622 1.00 97.06 92 SER A O 1
ATOM 738 N N . GLY A 1 93 ? -3.982 -8.229 -3.260 1.00 96.06 93 GLY A N 1
ATOM 739 C CA . GLY A 1 93 ? -4.196 -9.576 -3.791 1.00 96.06 93 GLY A CA 1
ATOM 740 C C . GLY A 1 93 ? -3.709 -10.693 -2.861 1.00 96.06 93 GLY A C 1
ATOM 741 O O . GLY A 1 93 ? -4.204 -11.825 -2.939 1.00 96.06 93 GLY A O 1
ATOM 742 N N . LYS A 1 94 ? -2.775 -10.379 -1.952 1.00 95.25 94 LYS A N 1
ATOM 743 C CA . LYS A 1 94 ? -2.290 -11.300 -0.914 1.00 95.25 94 LYS A CA 1
ATOM 744 C C . LYS A 1 94 ? -3.256 -11.410 0.261 1.00 95.25 94 LYS A C 1
ATOM 746 O O . LYS A 1 94 ? -3.289 -12.456 0.905 1.00 95.25 94 LYS A O 1
ATOM 751 N N . ILE A 1 95 ? -4.036 -10.371 0.556 1.00 96.69 95 ILE A N 1
ATOM 752 C CA . ILE A 1 95 ? -4.892 -10.321 1.748 1.00 96.69 95 ILE A CA 1
ATOM 753 C C . ILE A 1 95 ? -6.054 -11.312 1.639 1.00 96.69 95 ILE A C 1
ATOM 755 O O . ILE A 1 95 ? -6.842 -11.274 0.699 1.00 96.69 95 ILE A O 1
ATOM 759 N N . MET A 1 96 ? -6.201 -12.175 2.647 1.00 94.75 96 MET A N 1
ATOM 760 C CA . MET A 1 96 ? -7.330 -13.106 2.750 1.00 94.75 96 MET A CA 1
ATOM 761 C C . MET A 1 96 ? -8.408 -12.608 3.710 1.00 94.75 96 MET A C 1
ATOM 763 O O . MET A 1 96 ? -9.592 -12.667 3.394 1.00 94.75 96 MET A O 1
ATO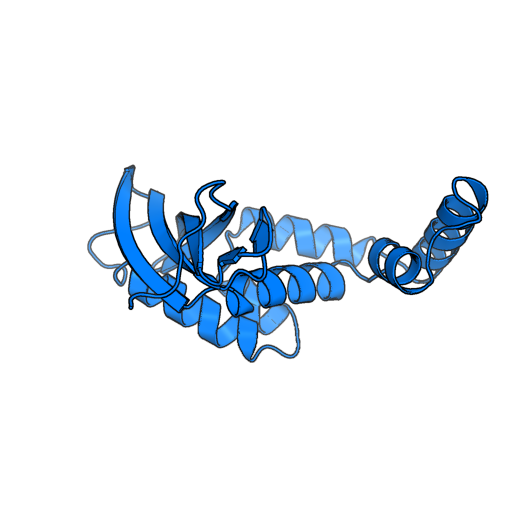M 767 N N . ARG A 1 97 ? -8.005 -12.174 4.912 1.00 95.44 97 ARG A N 1
ATOM 768 C CA . ARG A 1 97 ? -8.907 -11.659 5.954 1.00 95.44 97 ARG A CA 1
ATOM 769 C C . ARG A 1 97 ? -8.142 -10.939 7.058 1.00 95.44 97 ARG A C 1
ATOM 771 O O . ARG A 1 97 ? -6.979 -11.251 7.312 1.00 95.44 97 ARG A O 1
ATOM 778 N N . VAL A 1 98 ? -8.833 -10.059 7.776 1.00 97.31 98 VAL A N 1
ATOM 779 C CA . VAL A 1 98 ? -8.350 -9.482 9.038 1.00 97.31 98 VAL A CA 1
ATOM 780 C C . VAL A 1 98 ? -8.520 -10.505 10.165 1.00 97.31 98 VAL A C 1
ATOM 782 O O . VAL A 1 98 ? -9.555 -11.164 10.259 1.00 97.31 98 VAL A O 1
ATOM 785 N N . ARG A 1 99 ? -7.491 -10.669 11.001 1.00 96.19 99 ARG A N 1
ATOM 786 C CA . ARG A 1 99 ? -7.483 -11.583 12.154 1.00 96.19 99 ARG A CA 1
ATOM 787 C C . ARG A 1 99 ? -7.676 -10.843 13.467 1.00 96.19 99 ARG A C 1
ATOM 789 O O . ARG A 1 99 ? -8.402 -11.324 14.332 1.00 96.19 99 ARG A O 1
ATOM 796 N N . SER A 1 100 ? -7.022 -9.695 13.627 1.00 96.81 100 SER A N 1
ATOM 797 C CA . SER A 1 100 ? -7.167 -8.864 14.821 1.00 96.81 100 SER A CA 1
ATOM 798 C C . SER A 1 100 ? -6.848 -7.396 14.545 1.00 96.81 100 SER A C 1
ATOM 800 O O . SER A 1 100 ? -6.224 -7.058 13.540 1.00 96.81 100 SER A O 1
ATOM 802 N N . ILE A 1 101 ? -7.302 -6.530 15.453 1.00 97.06 101 ILE A N 1
ATOM 803 C CA . ILE A 1 101 ? -7.099 -5.081 15.417 1.00 97.06 101 ILE A CA 1
ATOM 804 C C . ILE A 1 101 ? -6.417 -4.669 16.718 1.00 97.06 101 ILE A C 1
ATOM 806 O O . ILE A 1 101 ? -6.901 -4.990 17.805 1.00 97.06 101 ILE A O 1
ATOM 810 N N . LYS A 1 102 ? -5.328 -3.908 16.619 1.00 96.44 102 LYS A N 1
ATOM 811 C CA . LYS A 1 102 ? -4.641 -3.306 17.762 1.00 96.44 102 LYS A CA 1
ATOM 812 C C . LYS A 1 102 ? -4.535 -1.798 17.579 1.00 96.44 102 LYS A C 1
ATOM 814 O O . LYS A 1 102 ? -3.819 -1.322 16.705 1.00 96.44 102 LYS A O 1
ATOM 819 N N . TYR A 1 103 ? -5.192 -1.034 18.445 1.00 94.38 103 TYR A N 1
ATOM 820 C CA . TYR A 1 103 ? -5.003 0.415 18.505 1.00 94.38 103 TYR A CA 1
ATOM 821 C C . TYR A 1 103 ? -3.663 0.720 19.176 1.00 94.38 103 TYR A C 1
ATOM 823 O O . TYR A 1 103 ? -3.427 0.320 20.316 1.00 94.38 103 TYR A O 1
ATOM 831 N N . THR A 1 104 ? -2.768 1.393 18.459 1.00 92.44 104 THR A N 1
ATOM 832 C CA . THR A 1 104 ? -1.415 1.732 18.938 1.00 92.44 104 THR A CA 1
ATOM 833 C C . THR A 1 104 ? -1.288 3.194 19.358 1.00 92.44 104 THR A C 1
ATOM 835 O O . THR A 1 104 ? -0.288 3.578 19.956 1.00 92.44 104 THR A O 1
ATOM 838 N N . GLY A 1 105 ? -2.312 4.001 19.084 1.00 88.75 105 GLY A N 1
ATOM 839 C CA . GLY A 1 105 ? -2.388 5.414 19.425 1.00 88.75 105 GLY A CA 1
ATOM 840 C C . GLY A 1 105 ? -3.780 5.981 19.125 1.00 88.75 105 GLY A C 1
ATOM 841 O O . GLY A 1 105 ? -4.648 5.256 18.636 1.00 88.75 105 GLY A O 1
ATOM 842 N N . PRO A 1 106 ? -4.018 7.279 19.389 1.00 86.56 106 PRO A N 1
ATOM 843 C CA . PRO A 1 106 ? -5.334 7.895 19.192 1.00 86.56 106 PRO A CA 1
ATOM 844 C C . PRO A 1 106 ? -5.784 7.896 17.723 1.00 86.56 106 PRO A C 1
ATOM 846 O O . PRO A 1 106 ? -6.979 7.823 17.451 1.00 86.56 106 PRO A O 1
ATOM 849 N N . ASN A 1 107 ? -4.828 7.933 16.788 1.00 93.81 107 ASN A N 1
ATOM 850 C CA . ASN A 1 107 ? -5.074 7.971 15.344 1.00 93.81 107 ASN A CA 1
ATOM 851 C C . ASN A 1 107 ? -4.307 6.865 14.602 1.00 93.81 107 ASN A C 1
ATOM 853 O O . ASN A 1 107 ? -4.071 6.997 13.407 1.00 93.81 107 ASN A O 1
ATOM 857 N N . THR A 1 108 ? -3.866 5.807 15.285 1.00 95.69 108 THR A N 1
ATOM 858 C CA . THR A 1 108 ? -3.104 4.718 14.658 1.00 95.69 108 THR A CA 1
ATOM 859 C C . THR A 1 108 ? -3.630 3.362 15.097 1.00 95.69 108 THR A C 1
ATOM 861 O O . THR A 1 108 ? -3.881 3.119 16.281 1.00 95.69 108 THR A O 1
ATOM 864 N N . ALA A 1 109 ? -3.783 2.468 14.129 1.00 96.81 109 ALA A N 1
ATOM 865 C CA . ALA A 1 109 ? -4.167 1.084 14.351 1.00 96.81 109 ALA A CA 1
ATOM 866 C C . ALA A 1 109 ? -3.253 0.165 13.541 1.00 96.81 109 ALA A C 1
ATOM 868 O O . ALA A 1 109 ? -2.749 0.552 12.491 1.00 96.81 109 ALA A O 1
ATOM 869 N N . VAL A 1 110 ? -3.041 -1.046 14.037 1.00 98.12 110 VAL A N 1
ATOM 870 C CA . VAL A 1 110 ? -2.336 -2.114 13.332 1.00 98.12 110 VAL A CA 1
ATOM 871 C C . VAL A 1 110 ? -3.287 -3.291 13.199 1.00 98.12 110 VAL A C 1
ATOM 873 O O . VAL A 1 110 ? -3.891 -3.714 14.189 1.00 98.12 110 VAL A O 1
ATOM 876 N N . LEU A 1 111 ? -3.443 -3.791 11.980 1.00 98.00 111 LEU A N 1
ATOM 877 C CA . LEU A 1 111 ? -4.186 -5.008 11.688 1.00 98.00 111 LEU A CA 1
ATOM 878 C C . LEU A 1 111 ? -3.213 -6.170 11.527 1.00 98.00 111 LEU A C 1
ATOM 880 O O . LEU A 1 111 ? -2.289 -6.067 10.727 1.00 98.00 111 LEU A O 1
ATOM 884 N N . ASP A 1 112 ? -3.471 -7.278 12.218 1.00 97.69 112 ASP A N 1
ATOM 885 C CA . ASP A 1 112 ? -2.896 -8.577 11.852 1.00 97.69 112 ASP A CA 1
ATOM 886 C C . ASP A 1 112 ? -3.814 -9.202 10.801 1.00 97.69 112 ASP A C 1
ATOM 888 O O . ASP A 1 112 ? -5.022 -9.362 11.030 1.00 97.69 112 ASP A O 1
ATOM 892 N N . VAL A 1 113 ? -3.264 -9.533 9.639 1.00 97.06 113 VAL A N 1
ATOM 893 C CA . VAL A 1 113 ? -4.018 -10.068 8.502 1.00 97.06 113 VAL A CA 1
ATOM 894 C C . VAL A 1 113 ? -3.453 -11.414 8.073 1.00 97.06 113 VAL A C 1
ATOM 896 O O . VAL A 1 113 ? -2.248 -11.639 8.096 1.00 97.06 113 VAL A O 1
ATOM 899 N N . ALA A 1 114 ? -4.335 -12.330 7.679 1.00 95.25 114 ALA A N 1
ATOM 900 C CA . ALA A 1 114 ? -3.932 -13.569 7.026 1.00 95.25 114 ALA A CA 1
ATOM 901 C C . ALA A 1 114 ? -3.655 -13.289 5.546 1.00 95.25 114 ALA A C 1
ATOM 903 O O . ALA A 1 114 ? -4.471 -12.635 4.885 1.00 95.25 114 ALA A O 1
ATOM 904 N N . THR A 1 115 ? -2.552 -13.820 5.026 1.00 95.69 115 THR A N 1
ATOM 905 C CA . THR A 1 115 ? -2.125 -13.615 3.641 1.00 95.69 115 THR A CA 1
ATOM 906 C C . THR A 1 115 ? -1.885 -14.934 2.914 1.00 95.69 115 THR A C 1
ATOM 908 O O . THR A 1 115 ? -1.550 -15.955 3.522 1.00 95.69 115 THR A O 1
ATOM 911 N N . ARG A 1 116 ? -2.074 -14.914 1.592 1.00 92.12 116 ARG A N 1
ATOM 912 C CA . ARG A 1 116 ? -1.645 -15.994 0.701 1.00 92.12 116 ARG A CA 1
ATOM 913 C C . ARG A 1 116 ? -0.129 -15.960 0.573 1.00 92.12 116 ARG A C 1
ATOM 915 O O . ARG A 1 116 ? 0.458 -14.894 0.412 1.00 92.12 116 ARG A O 1
ATOM 922 N N . ASN A 1 117 ? 0.480 -17.132 0.593 1.00 86.25 117 ASN A N 1
ATOM 923 C CA . ASN A 1 117 ? 1.898 -17.322 0.349 1.00 86.25 117 ASN A CA 1
ATOM 924 C C . ASN A 1 117 ? 2.080 -18.511 -0.598 1.00 86.25 117 ASN A C 1
ATOM 926 O O . ASN A 1 117 ? 1.253 -19.409 -0.616 1.00 86.25 117 ASN A O 1
ATOM 930 N N . ASN A 1 118 ? 3.156 -18.533 -1.375 1.00 79.88 118 ASN A N 1
ATOM 931 C CA . ASN A 1 118 ? 3.517 -19.673 -2.223 1.00 79.88 118 ASN A CA 1
ATOM 932 C C . ASN A 1 118 ? 4.940 -20.124 -1.872 1.00 79.88 118 ASN A C 1
ATOM 934 O O . ASN A 1 118 ? 5.795 -20.284 -2.742 1.00 79.88 118 ASN A O 1
ATOM 938 N N . CYS A 1 119 ? 5.224 -20.248 -0.574 1.00 83.75 119 CYS A N 1
ATOM 939 C CA . CYS A 1 119 ? 6.544 -20.626 -0.093 1.00 83.75 119 CYS A CA 1
ATOM 940 C C . CYS A 1 119 ? 6.655 -22.147 0.007 1.00 83.75 119 CYS A C 1
ATOM 942 O O . CYS A 1 119 ? 5.774 -22.805 0.563 1.00 83.75 119 CYS A O 1
ATOM 944 N N . ARG A 1 120 ? 7.768 -22.692 -0.492 1.00 83.38 120 ARG A N 1
ATOM 945 C CA . ARG A 1 120 ? 8.123 -24.101 -0.340 1.00 83.38 120 ARG A CA 1
ATOM 946 C C . ARG A 1 120 ? 9.415 -24.214 0.456 1.00 83.38 120 ARG A C 1
ATOM 948 O O . ARG A 1 120 ? 10.435 -23.658 0.056 1.00 83.38 120 ARG A O 1
ATOM 955 N N . MET A 1 121 ? 9.379 -24.937 1.572 1.00 81.81 121 MET A N 1
ATOM 956 C CA . MET A 1 121 ? 10.535 -25.159 2.446 1.00 81.81 121 MET A CA 1
ATOM 957 C C . MET A 1 121 ? 10.694 -26.655 2.690 1.00 81.81 121 MET A C 1
ATOM 959 O O . MET A 1 121 ? 9.742 -27.329 3.065 1.00 81.81 121 MET A O 1
ATOM 963 N N . ASN A 1 122 ? 11.894 -27.187 2.450 1.00 86.81 122 ASN A N 1
ATOM 964 C CA . ASN A 1 122 ? 12.207 -28.612 2.626 1.00 86.81 122 ASN A CA 1
ATOM 965 C C . ASN A 1 122 ? 11.229 -29.568 1.905 1.00 86.81 122 ASN A C 1
ATOM 967 O O . ASN A 1 122 ? 10.916 -30.643 2.403 1.00 86.81 122 ASN A O 1
ATOM 971 N N . GLY A 1 123 ? 10.739 -29.172 0.725 1.00 85.94 123 GLY A N 1
ATOM 972 C CA . GLY A 1 123 ? 9.797 -29.961 -0.079 1.00 85.94 123 GLY A CA 1
ATOM 973 C C . GLY A 1 123 ? 8.323 -29.806 0.310 1.00 85.94 123 GLY A C 1
ATOM 974 O O . GLY A 1 123 ? 7.466 -30.241 -0.462 1.00 85.94 123 GLY A O 1
ATOM 975 N N . GLU A 1 124 ? 8.028 -29.133 1.422 1.00 87.31 124 GLU A N 1
ATOM 976 C CA . GLU A 1 124 ? 6.676 -28.887 1.927 1.00 87.31 124 GLU A CA 1
ATOM 977 C C . GLU A 1 124 ? 6.160 -27.498 1.538 1.00 87.31 124 GLU A C 1
ATOM 979 O O . GLU A 1 124 ? 6.911 -26.519 1.554 1.00 87.31 124 GLU A O 1
ATOM 984 N N . ASP A 1 125 ? 4.867 -27.415 1.220 1.00 86.75 125 ASP A N 1
ATOM 985 C CA . ASP A 1 125 ? 4.200 -26.173 0.830 1.00 86.75 125 ASP A CA 1
ATOM 986 C C . ASP A 1 125 ? 3.596 -25.455 2.046 1.00 86.75 125 ASP A C 1
ATOM 988 O O . ASP A 1 125 ? 2.895 -26.048 2.874 1.00 86.75 125 ASP A O 1
ATOM 992 N N . TYR A 1 126 ? 3.834 -24.147 2.121 1.00 87.31 126 TYR A N 1
ATOM 993 C CA . TYR A 1 126 ? 3.317 -23.245 3.147 1.00 87.31 126 TYR A CA 1
ATOM 994 C C . TYR A 1 126 ? 2.465 -22.161 2.476 1.00 87.31 126 TYR A C 1
ATOM 996 O O . TYR A 1 126 ? 2.958 -21.064 2.191 1.00 87.31 126 TYR A O 1
ATOM 1004 N N . PRO A 1 127 ? 1.185 -22.466 2.189 1.00 88.50 127 PRO A N 1
ATOM 1005 C CA . PRO A 1 127 ? 0.334 -21.609 1.370 1.00 88.50 127 PRO A CA 1
ATOM 1006 C C . PRO A 1 127 ? -0.167 -20.344 2.091 1.00 88.50 127 PRO A C 1
ATOM 1008 O O . PRO A 1 127 ? -0.850 -19.508 1.495 1.00 88.50 127 PRO A O 1
ATOM 1011 N N . TYR A 1 128 ? 0.130 -20.201 3.386 1.00 90.69 128 TYR A N 1
ATOM 1012 C CA . TYR A 1 128 ? -0.401 -19.133 4.225 1.00 90.69 128 TYR A CA 1
ATOM 1013 C C . TYR A 1 128 ? 0.704 -18.435 5.015 1.00 90.69 128 TYR A C 1
ATOM 1015 O O . TYR A 1 128 ? 1.674 -19.054 5.454 1.00 90.69 128 TYR A O 1
ATOM 1023 N N . SER A 1 129 ? 0.529 -17.139 5.232 1.00 93.75 129 SER A N 1
ATOM 1024 C CA . SER A 1 129 ? 1.370 -16.313 6.096 1.00 93.75 129 SER A CA 1
ATOM 1025 C C . SER A 1 129 ? 0.495 -15.307 6.846 1.00 93.75 129 SER A C 1
ATOM 1027 O O . SER A 1 129 ? -0.741 -15.331 6.757 1.00 93.75 129 SER A O 1
ATOM 1029 N N . THR A 1 130 ? 1.133 -14.436 7.615 1.00 95.06 130 THR A N 1
ATOM 1030 C CA . THR A 1 130 ? 0.495 -13.247 8.178 1.00 95.06 130 THR A CA 1
ATOM 1031 C C . THR A 1 130 ? 1.240 -11.990 7.759 1.00 95.06 130 THR A C 1
ATOM 1033 O O . THR A 1 130 ? 2.363 -12.053 7.255 1.00 95.06 130 THR A O 1
ATOM 1036 N N . ALA A 1 131 ? 0.611 -10.841 7.958 1.00 96.88 131 ALA A N 1
ATOM 1037 C CA . ALA A 1 131 ? 1.238 -9.543 7.785 1.00 96.88 131 ALA A CA 1
ATOM 1038 C C . ALA A 1 131 ? 0.644 -8.534 8.767 1.00 96.88 131 ALA A C 1
ATOM 1040 O O . ALA A 1 131 ? -0.500 -8.683 9.205 1.00 96.88 131 ALA A O 1
ATOM 1041 N N . ASP A 1 132 ? 1.418 -7.494 9.056 1.00 97.69 132 ASP A N 1
ATOM 1042 C CA . ASP A 1 132 ? 0.951 -6.327 9.789 1.00 97.69 132 ASP A CA 1
ATOM 1043 C C . ASP A 1 132 ? 0.612 -5.205 8.805 1.00 97.69 132 ASP A C 1
ATOM 1045 O O . ASP A 1 132 ? 1.409 -4.859 7.927 1.00 97.69 132 ASP A O 1
ATOM 1049 N N . VAL A 1 133 ? -0.559 -4.598 8.987 1.00 97.94 133 VAL A N 1
ATOM 1050 C CA . VAL A 1 133 ? -0.985 -3.409 8.244 1.00 97.94 133 VAL A CA 1
ATOM 1051 C C . VAL A 1 133 ? -1.152 -2.242 9.199 1.00 97.94 133 VAL A C 1
ATOM 1053 O O . VAL A 1 133 ? -2.031 -2.257 10.059 1.00 97.94 133 VAL A O 1
ATOM 1056 N N . GLU A 1 134 ? -0.329 -1.212 9.035 1.00 98.00 134 GLU A N 1
ATOM 1057 C CA . GLU A 1 134 ? -0.479 0.049 9.755 1.00 98.00 134 GLU A CA 1
ATOM 1058 C C . GLU A 1 134 ? -1.530 0.920 9.061 1.00 98.00 134 GLU A C 1
ATOM 1060 O O . GLU A 1 134 ? -1.483 1.140 7.847 1.00 98.00 134 GLU A O 1
ATOM 1065 N N . LEU A 1 135 ? -2.461 1.444 9.856 1.00 97.88 135 LEU A N 1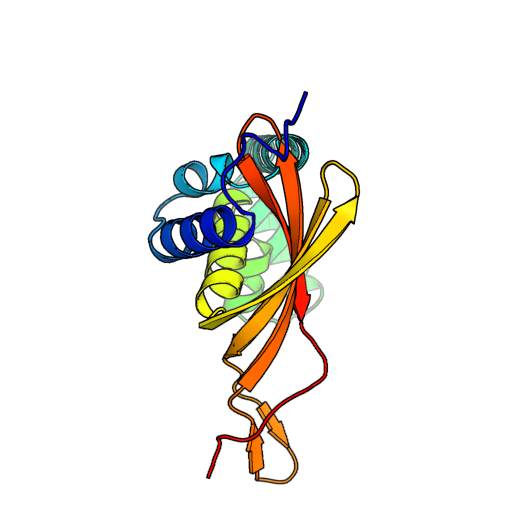
ATOM 1066 C CA . LEU A 1 135 ? -3.494 2.373 9.432 1.00 97.88 135 LEU A CA 1
ATOM 1067 C C . LEU A 1 135 ? -3.374 3.697 10.181 1.00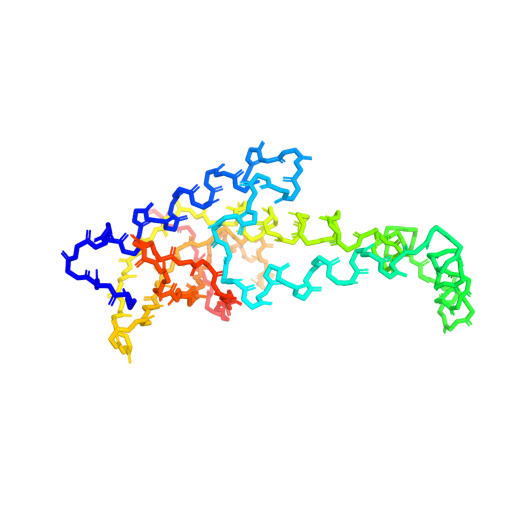 97.88 135 LEU A C 1
ATOM 1069 O O . LEU A 1 135 ? -3.166 3.725 11.399 1.00 97.88 135 LEU A O 1
ATOM 1073 N N . LEU A 1 136 ? -3.595 4.792 9.457 1.00 97.44 136 LEU A N 1
ATOM 1074 C CA . LEU A 1 136 ? -3.573 6.150 9.986 1.00 97.44 136 LEU A CA 1
ATOM 1075 C C . LEU A 1 136 ? -4.960 6.791 9.886 1.00 97.44 136 LEU A C 1
ATOM 1077 O O . LEU A 1 136 ? -5.526 6.929 8.805 1.00 97.44 136 LEU A O 1
ATOM 1081 N N . GLY A 1 137 ? -5.500 7.227 11.019 1.00 96.56 137 GLY A N 1
ATOM 1082 C CA . GLY A 1 137 ? -6.754 7.964 11.084 1.00 96.56 137 GLY A CA 1
ATOM 1083 C C . GLY A 1 137 ? -6.604 9.374 10.513 1.00 96.56 137 GLY A C 1
ATOM 1084 O O . GLY A 1 137 ? -5.877 10.203 11.069 1.00 96.56 137 GLY A O 1
ATOM 1085 N N . GLN A 1 138 ? -7.308 9.670 9.419 1.00 94.19 138 GLN A N 1
ATOM 1086 C CA . GLN A 1 138 ? -7.350 10.996 8.799 1.00 94.19 138 GLN A CA 1
ATOM 1087 C C . GLN A 1 138 ? -8.768 11.343 8.338 1.00 94.19 138 GLN A C 1
ATOM 1089 O O . GLN A 1 138 ? -9.471 10.539 7.729 1.00 94.19 138 GLN A O 1
ATOM 1094 N N . GLY A 1 139 ? -9.210 12.570 8.632 1.00 87.75 139 GLY A N 1
ATOM 1095 C CA . GLY A 1 139 ? -10.600 12.965 8.392 1.00 87.75 139 GLY A CA 1
ATOM 1096 C C . GLY A 1 139 ? -11.558 12.078 9.190 1.00 87.75 139 GLY A C 1
ATOM 1097 O O . GLY A 1 139 ? -11.509 12.089 10.416 1.00 87.75 139 GLY A O 1
ATOM 1098 N N . ASN A 1 140 ? -12.382 11.299 8.485 1.00 88.88 140 ASN A N 1
ATOM 1099 C CA . ASN A 1 140 ? -13.355 10.366 9.066 1.00 88.88 140 ASN A CA 1
ATOM 1100 C C . ASN A 1 140 ? -13.053 8.890 8.735 1.00 88.88 140 ASN A C 1
ATOM 1102 O O . ASN A 1 140 ? -13.925 8.042 8.909 1.00 88.88 140 ASN A O 1
ATOM 1106 N N . PHE A 1 141 ? -11.852 8.577 8.235 1.00 93.69 141 PHE A N 1
ATOM 1107 C CA . PHE A 1 141 ? -11.491 7.238 7.761 1.00 93.69 141 PHE A CA 1
ATOM 1108 C C . PHE A 1 141 ? -10.127 6.789 8.289 1.00 93.69 141 PHE A C 1
ATOM 1110 O O . PHE A 1 141 ? -9.269 7.608 8.627 1.00 93.69 141 PHE A O 1
ATOM 1117 N N . TRP A 1 142 ? -9.934 5.472 8.339 1.00 96.88 142 TRP A N 1
ATOM 1118 C CA . TRP A 1 142 ? -8.626 4.852 8.524 1.00 96.88 142 TRP A CA 1
ATOM 1119 C C . TRP A 1 142 ? -7.986 4.624 7.156 1.00 96.88 142 TRP A C 1
ATOM 1121 O O . TRP A 1 142 ? -8.567 3.940 6.314 1.00 96.88 142 TRP A O 1
ATOM 1131 N N . MET A 1 143 ? -6.812 5.210 6.943 1.00 97.62 143 MET A N 1
ATOM 1132 C CA . MET A 1 143 ? -6.072 5.155 5.682 1.00 97.62 143 MET A CA 1
ATOM 1133 C C . MET A 1 143 ? -4.972 4.097 5.749 1.00 97.62 143 MET A C 1
ATOM 1135 O O . MET A 1 143 ? -4.333 3.957 6.790 1.00 97.62 143 MET A O 1
ATOM 1139 N N . PHE A 1 144 ? -4.727 3.391 4.647 1.00 98.12 144 PHE A N 1
ATOM 1140 C CA . PHE A 1 144 ? -3.631 2.431 4.510 1.00 98.12 144 PHE A CA 1
ATOM 1141 C C . PHE A 1 144 ? -2.279 3.153 4.495 1.00 98.12 144 PHE A C 1
ATOM 1143 O O . PHE A 1 144 ? -2.022 3.920 3.575 1.00 98.12 144 PHE A O 1
ATOM 1150 N N . ASP A 1 145 ? -1.429 2.918 5.501 1.00 97.31 145 ASP A N 1
ATOM 1151 C CA . ASP A 1 145 ? -0.122 3.584 5.628 1.00 97.31 145 ASP A CA 1
ATOM 1152 C C . ASP A 1 145 ? 1.037 2.644 5.283 1.00 97.31 145 ASP A C 1
ATOM 1154 O O . ASP A 1 145 ? 1.860 2.955 4.424 1.00 97.31 145 ASP A O 1
ATOM 1158 N N . LYS A 1 146 ? 1.121 1.479 5.941 1.00 96.62 146 LYS A N 1
ATOM 1159 C CA . LYS A 1 146 ? 2.226 0.530 5.718 1.00 96.62 146 LYS A CA 1
ATOM 1160 C C . LYS A 1 146 ? 1.767 -0.914 5.739 1.00 96.62 146 LYS A C 1
ATOM 1162 O O . LYS A 1 146 ? 0.834 -1.270 6.449 1.00 96.62 146 LYS A O 1
ATOM 1167 N N . TYR A 1 147 ? 2.515 -1.746 5.028 1.00 97.12 147 TYR A N 1
ATOM 1168 C CA . TYR A 1 147 ? 2.380 -3.196 5.010 1.00 97.12 147 TYR A CA 1
ATOM 1169 C C . TYR A 1 147 ? 3.727 -3.837 5.347 1.00 97.12 147 TYR A C 1
ATOM 1171 O O . TYR A 1 147 ? 4.765 -3.392 4.849 1.00 97.12 147 TYR A O 1
ATOM 1179 N N . ARG A 1 148 ? 3.724 -4.867 6.196 1.00 96.12 148 ARG A N 1
ATOM 1180 C CA . ARG A 1 148 ? 4.914 -5.655 6.534 1.00 96.12 148 ARG A CA 1
ATOM 1181 C C . ARG A 1 148 ? 4.572 -7.136 6.556 1.00 96.12 148 ARG A C 1
ATOM 1183 O O . ARG A 1 148 ? 3.783 -7.570 7.393 1.00 96.12 148 ARG A O 1
ATOM 1190 N N . ASP A 1 149 ? 5.196 -7.904 5.670 1.00 91.94 149 ASP A N 1
ATOM 1191 C CA . ASP A 1 149 ? 5.108 -9.363 5.704 1.00 91.94 149 ASP A CA 1
ATOM 1192 C C . ASP A 1 149 ? 5.695 -9.920 7.008 1.00 91.94 149 ASP A C 1
ATOM 1194 O O . ASP A 1 149 ? 6.735 -9.466 7.494 1.00 91.94 149 ASP A O 1
ATOM 1198 N N . SER A 1 150 ? 5.042 -10.944 7.552 1.00 87.31 150 SER A N 1
ATOM 1199 C CA . SER A 1 150 ? 5.611 -11.780 8.605 1.00 87.31 150 SER A CA 1
ATOM 1200 C C . SER A 1 150 ? 6.577 -12.802 8.010 1.00 87.31 150 SER A C 1
ATOM 1202 O O . SER A 1 150 ? 6.356 -13.336 6.922 1.00 87.31 150 SER A O 1
ATOM 1204 N N . SER A 1 151 ? 7.612 -13.150 8.773 1.00 81.56 151 SER A N 1
ATOM 1205 C CA . SER A 1 151 ? 8.478 -14.297 8.480 1.00 81.56 151 SER A CA 1
ATOM 1206 C C . SER A 1 151 ? 7.852 -15.644 8.871 1.00 81.56 151 SER A C 1
ATOM 1208 O O . SER A 1 151 ? 8.452 -16.692 8.639 1.00 81.56 151 SER A O 1
ATOM 1210 N N . MET A 1 152 ? 6.663 -15.644 9.487 1.00 81.69 152 MET A N 1
ATOM 1211 C CA . MET A 1 152 ? 5.969 -16.863 9.902 1.00 81.69 152 MET A CA 1
ATOM 1212 C C . MET A 1 152 ? 5.080 -17.412 8.788 1.00 81.69 152 MET A C 1
ATOM 1214 O O . MET A 1 152 ? 4.161 -16.738 8.332 1.00 81.69 152 MET A O 1
ATOM 1218 N N . HIS A 1 153 ? 5.300 -18.670 8.408 1.00 85.00 153 HIS A N 1
ATOM 1219 C CA . HIS A 1 153 ? 4.528 -19.355 7.373 1.00 85.00 153 HIS A CA 1
ATOM 1220 C C . HIS A 1 153 ? 3.797 -20.569 7.950 1.00 85.00 153 HIS A C 1
ATOM 1222 O O . HIS A 1 153 ? 4.331 -21.295 8.790 1.00 85.00 153 HIS A O 1
ATOM 1228 N N . TYR A 1 154 ? 2.573 -20.801 7.488 1.00 84.31 154 TYR A N 1
ATOM 1229 C CA . TYR A 1 154 ? 1.676 -21.820 8.020 1.00 84.31 154 TYR A CA 1
ATOM 1230 C C . TYR A 1 154 ? 1.334 -22.855 6.948 1.00 84.31 154 TYR A C 1
ATOM 1232 O O . TYR A 1 154 ? 1.120 -22.524 5.778 1.00 84.31 154 TYR A O 1
ATOM 1240 N N . LYS A 1 155 ? 1.252 -24.120 7.369 1.00 82.94 155 LYS A N 1
ATOM 1241 C CA . LYS A 1 155 ? 0.710 -25.205 6.547 1.00 82.94 155 LYS A CA 1
ATOM 1242 C C . LYS A 1 155 ? -0.805 -25.060 6.417 1.00 82.94 155 LYS A C 1
ATOM 1244 O O . LYS A 1 155 ? -1.452 -24.429 7.257 1.00 82.94 155 LYS A O 1
ATOM 1249 N N . ALA A 1 156 ? -1.376 -25.676 5.386 1.00 72.31 156 ALA A N 1
ATOM 1250 C CA . ALA A 1 156 ? -2.820 -25.842 5.335 1.00 72.31 156 ALA A CA 1
ATOM 1251 C C . ALA A 1 156 ? -3.305 -26.676 6.537 1.00 72.31 156 ALA A C 1
ATOM 1253 O O . ALA A 1 156 ? -2.623 -27.639 6.901 1.00 72.31 156 ALA A O 1
ATOM 1254 N N . PRO A 1 157 ? -4.440 -26.316 7.167 1.00 62.75 157 PRO A N 1
ATOM 1255 C CA . PRO A 1 157 ? -5.084 -27.195 8.135 1.00 62.75 157 PRO A CA 1
ATOM 1256 C C . PRO A 1 157 ? -5.345 -28.553 7.473 1.00 62.75 157 PRO A C 1
ATOM 1258 O O . PRO A 1 157 ? -5.849 -28.580 6.348 1.00 62.75 157 PRO A O 1
ATOM 1261 N N . GLN A 1 158 ? -4.951 -29.640 8.141 1.00 48.06 158 GLN A N 1
ATOM 1262 C CA . GLN A 1 158 ? -5.341 -31.000 7.752 1.00 48.06 158 GLN A CA 1
ATOM 1263 C C . GLN A 1 158 ? -6.818 -31.238 8.052 1.00 48.06 158 GLN A C 1
ATOM 1265 O O . GLN A 1 158 ? -7.297 -30.694 9.076 1.00 48.06 158 GLN A O 1
#

Secondary structure (DSSP, 8-state):
---TTTSPPHHHHHHHHHHHHHH-SSHHHHGGGS-HHHHHHHHHHHHH--HHHHHHHHHHHHHH-TT--HHHHHHHHS-HHHHHHHHHHHHHHHEEEEEEEEEEETTEEEEEEEEEEEEEETTEEEEEEEEEEEEEEETTEEEEEEEEEEEEEEPPP-